Protein AF-A0A960VBE2-F1 (afdb_monomer_lite)

Sequence (118 aa):
MFYSIGLGIVPDEAYYWEWSRNLDLSYYDQGPGTGYFIRLFTLFLGDTLFALKFGANLSSLLTAFLIYLTGRRIGLDGYQLFWLILLINIAPGLMGGSFLIMHDSPLVLCWSAGIYVS

Foldseek 3Di:
DPCLLVVDDDPQLVVLLVCLVVPDQDDDPDGRVSSVLLVVQCVVPNSDPCSQLVSLQVLLVLLLVLVLLLCVVVPHDPVRSVVSSVVQCVPVVSVVSNSHRHPVSVVSSVVSVVSSVD

Structure (mmCIF, N/CA/C/O backbone):
data_AF-A0A960VBE2-F1
#
_entry.id   AF-A0A960VBE2-F1
#
loop_
_atom_site.group_PDB
_atom_site.id
_atom_site.type_symbol
_atom_site.label_atom_id
_atom_site.label_alt_id
_atom_site.label_comp_id
_atom_site.label_asym_id
_atom_site.label_entity_id
_atom_site.label_seq_id
_atom_site.pdbx_PDB_ins_code
_atom_site.Cartn_x
_atom_site.Cartn_y
_atom_site.Cartn_z
_atom_site.occupancy
_atom_site.B_iso_or_equiv
_atom_site.auth_seq_id
_atom_site.auth_comp_id
_atom_site.auth_asym_id
_atom_site.auth_atom_id
_atom_site.pdbx_PDB_model_num
ATOM 1 N N . MET A 1 1 ? 5.936 10.783 -0.782 1.00 54.12 1 MET A N 1
ATOM 2 C CA . MET A 1 1 ? 5.169 10.204 -1.905 1.00 54.12 1 MET A CA 1
ATOM 3 C C . MET A 1 1 ? 5.849 10.382 -3.272 1.00 54.12 1 MET A C 1
ATOM 5 O O . MET A 1 1 ? 6.039 9.375 -3.928 1.00 54.12 1 MET A O 1
ATOM 9 N N . PHE A 1 2 ? 6.307 11.577 -3.695 1.00 55.19 2 PHE A N 1
ATOM 10 C CA . PHE A 1 2 ? 6.940 11.766 -5.030 1.00 55.19 2 PHE A CA 1
ATOM 11 C C . PHE A 1 2 ? 8.480 11.720 -5.081 1.00 55.19 2 PHE A C 1
ATOM 13 O O . PHE A 1 2 ? 9.058 11.583 -6.154 1.00 55.19 2 PHE A O 1
ATOM 20 N N . TYR A 1 3 ? 9.158 11.795 -3.933 1.00 59.84 3 TYR A N 1
ATOM 21 C CA . TYR A 1 3 ? 10.626 11.775 -3.865 1.00 59.84 3 TYR A CA 1
ATOM 22 C C . TYR A 1 3 ? 11.249 10.453 -4.358 1.00 59.84 3 TYR A C 1
ATOM 24 O O . TYR A 1 3 ? 12.359 10.455 -4.881 1.00 59.84 3 TYR A O 1
ATOM 32 N N . SER A 1 4 ? 10.526 9.328 -4.271 1.00 61.03 4 SER A N 1
ATOM 33 C CA . SER A 1 4 ? 11.033 8.012 -4.695 1.00 61.03 4 SER A CA 1
ATOM 34 C C . SER A 1 4 ? 11.278 7.880 -6.193 1.00 61.03 4 SER A C 1
ATOM 36 O O . SER A 1 4 ? 12.017 6.988 -6.594 1.00 61.03 4 SER A O 1
ATOM 38 N N . ILE A 1 5 ? 10.720 8.766 -7.021 1.00 63.75 5 ILE A N 1
ATOM 39 C CA . ILE A 1 5 ? 11.020 8.803 -8.459 1.00 63.75 5 ILE A CA 1
ATOM 40 C C . ILE A 1 5 ? 12.497 9.177 -8.685 1.00 63.75 5 ILE A C 1
ATOM 42 O O . ILE A 1 5 ? 13.127 8.659 -9.601 1.00 63.75 5 ILE A O 1
ATOM 46 N N . GLY A 1 6 ? 13.071 10.023 -7.820 1.00 62.75 6 GLY A N 1
ATOM 47 C CA . GLY A 1 6 ? 14.474 10.439 -7.896 1.00 62.75 6 GLY A CA 1
ATOM 48 C C . GLY A 1 6 ? 15.476 9.416 -7.349 1.00 62.75 6 GLY A C 1
ATOM 49 O O . GLY A 1 6 ? 16.666 9.554 -7.609 1.00 62.75 6 GLY A O 1
ATOM 50 N N . LEU A 1 7 ? 15.016 8.391 -6.620 1.00 66.50 7 LEU A N 1
ATOM 51 C CA . LEU A 1 7 ? 15.874 7.333 -6.064 1.00 66.50 7 LEU A CA 1
ATOM 52 C C . LEU A 1 7 ? 16.268 6.269 -7.103 1.00 66.50 7 LEU A C 1
ATOM 54 O O . LEU A 1 7 ? 17.119 5.429 -6.823 1.00 66.50 7 LEU A O 1
ATOM 58 N N . GLY A 1 8 ? 15.675 6.310 -8.299 1.00 72.31 8 GLY A N 1
ATOM 59 C CA . GLY A 1 8 ? 15.874 5.290 -9.321 1.00 72.31 8 GLY A CA 1
ATOM 60 C C . GLY A 1 8 ? 15.179 3.972 -8.973 1.00 72.31 8 GLY A C 1
ATOM 61 O O . GLY A 1 8 ? 14.240 3.929 -8.175 1.00 72.31 8 GLY A O 1
ATOM 62 N N . ILE A 1 9 ? 15.626 2.900 -9.624 1.00 77.50 9 ILE A N 1
ATOM 63 C CA . ILE A 1 9 ? 15.099 1.546 -9.446 1.00 77.50 9 ILE A CA 1
ATOM 64 C C . ILE A 1 9 ? 16.081 0.707 -8.645 1.00 77.50 9 ILE A C 1
ATOM 66 O O . ILE A 1 9 ? 17.274 0.664 -8.943 1.00 77.50 9 ILE A O 1
ATOM 70 N N . VAL A 1 10 ? 15.544 0.019 -7.645 1.00 83.44 10 VAL A N 1
ATOM 71 C CA . VAL A 1 10 ? 16.264 -0.983 -6.854 1.00 83.44 10 VAL A CA 1
ATOM 72 C C . VAL A 1 10 ? 16.202 -2.332 -7.595 1.00 83.44 10 VAL A C 1
ATOM 74 O O . VAL A 1 10 ? 15.207 -2.578 -8.279 1.00 83.44 10 VAL A O 1
ATOM 77 N N . PRO A 1 11 ? 17.209 -3.225 -7.492 1.00 82.62 11 PRO A N 1
ATOM 78 C CA . PRO A 1 11 ? 17.214 -4.505 -8.213 1.00 82.62 11 PRO A CA 1
ATOM 79 C C . PRO A 1 11 ? 15.925 -5.329 -8.072 1.00 82.62 11 PRO A C 1
ATOM 81 O O . PRO A 1 11 ? 15.421 -5.841 -9.069 1.00 82.62 11 PRO A O 1
ATOM 84 N N . ASP A 1 12 ? 15.342 -5.377 -6.872 1.00 82.12 12 ASP A N 1
ATOM 85 C CA . ASP A 1 12 ? 14.084 -6.095 -6.630 1.00 82.12 12 ASP A CA 1
ATOM 86 C C . ASP A 1 12 ? 12.908 -5.483 -7.407 1.00 82.12 12 ASP A C 1
ATOM 88 O O . ASP A 1 12 ? 12.103 -6.197 -8.000 1.00 82.12 12 ASP A O 1
ATOM 92 N N . GLU A 1 13 ? 12.824 -4.151 -7.476 1.00 84.75 13 GLU A N 1
ATOM 93 C CA . GLU A 1 13 ? 11.801 -3.468 -8.274 1.00 84.75 13 GLU A CA 1
ATOM 94 C C . GLU A 1 13 ? 11.991 -3.720 -9.768 1.00 84.75 13 GLU A C 1
ATOM 96 O O . GLU A 1 13 ? 11.005 -3.904 -10.477 1.00 84.75 13 GLU A O 1
ATOM 101 N N . ALA A 1 14 ? 13.240 -3.756 -10.246 1.00 86.38 14 ALA A N 1
ATOM 102 C CA . ALA A 1 14 ? 13.540 -4.075 -11.640 1.00 86.38 14 ALA A CA 1
ATOM 103 C C . ALA A 1 14 ? 13.035 -5.475 -12.002 1.00 86.38 14 ALA A C 1
ATOM 105 O O . ALA A 1 14 ? 12.433 -5.661 -13.058 1.00 86.38 14 ALA A O 1
ATOM 106 N N . TYR A 1 15 ? 13.247 -6.437 -11.102 1.00 87.94 15 TYR A N 1
ATOM 107 C CA . TYR A 1 15 ? 12.803 -7.812 -11.273 1.00 87.94 15 TYR A CA 1
ATOM 108 C C . TYR A 1 15 ? 11.275 -7.916 -11.371 1.00 87.94 15 TYR A C 1
ATOM 110 O O . TYR A 1 15 ? 10.755 -8.479 -12.337 1.00 87.94 15 TYR A O 1
ATOM 118 N N . TYR A 1 16 ? 10.534 -7.319 -10.430 1.00 87.25 16 TYR A N 1
ATOM 119 C CA . TYR A 1 16 ? 9.067 -7.353 -10.483 1.00 87.25 16 TYR A CA 1
ATOM 120 C C . TYR A 1 16 ? 8.494 -6.529 -11.637 1.00 87.25 16 TYR A C 1
ATOM 122 O O . TYR A 1 16 ? 7.445 -6.872 -12.187 1.00 87.25 16 TYR A O 1
ATOM 130 N N . TRP A 1 17 ? 9.174 -5.449 -12.023 1.00 89.38 17 TRP A N 1
ATOM 131 C CA . TRP A 1 17 ? 8.773 -4.655 -13.172 1.00 89.38 17 TRP A CA 1
ATOM 132 C C . TRP A 1 17 ? 8.936 -5.451 -14.469 1.00 89.38 17 TRP A C 1
ATOM 134 O O . TRP A 1 17 ? 7.994 -5.504 -15.259 1.00 89.38 17 TRP A O 1
ATOM 144 N N . GLU A 1 18 ? 10.054 -6.158 -14.649 1.00 89.56 18 GLU A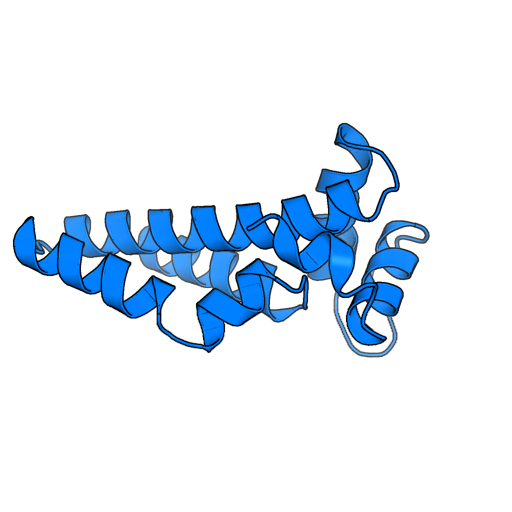 N 1
ATOM 145 C CA . GLU A 1 18 ? 10.263 -7.050 -15.793 1.00 89.56 18 GLU A CA 1
ATOM 146 C C . GLU A 1 18 ? 9.225 -8.173 -15.845 1.00 89.56 18 GLU A C 1
ATOM 148 O O . GLU A 1 18 ? 8.630 -8.426 -16.894 1.00 89.56 18 GLU A O 1
ATOM 153 N N . TRP A 1 19 ? 8.925 -8.788 -14.702 1.00 88.69 19 TRP A N 1
ATOM 154 C CA . TRP A 1 19 ? 7.870 -9.794 -14.616 1.00 88.69 19 TRP A CA 1
ATOM 155 C C . TRP A 1 19 ? 6.498 -9.225 -15.003 1.00 88.69 19 TRP A C 1
ATOM 157 O O . TRP A 1 19 ? 5.730 -9.870 -15.710 1.00 88.69 19 TRP A O 1
ATOM 167 N N . SER A 1 20 ? 6.188 -7.977 -14.645 1.00 88.38 20 SER A N 1
ATOM 168 C CA . SER A 1 20 ? 4.937 -7.350 -15.095 1.00 88.38 20 SER A CA 1
ATOM 169 C C . SER A 1 20 ? 4.846 -7.201 -16.623 1.00 88.38 20 SER A C 1
ATOM 171 O O . SER A 1 20 ? 3.741 -7.145 -17.168 1.00 88.38 20 SER A O 1
ATOM 173 N N . ARG A 1 21 ? 5.985 -7.151 -17.330 1.00 88.19 21 ARG A N 1
ATOM 174 C CA . ARG A 1 21 ? 6.045 -7.088 -18.801 1.00 88.19 21 ARG A CA 1
ATOM 175 C C . ARG A 1 21 ? 5.911 -8.463 -19.436 1.00 88.19 21 ARG A C 1
ATOM 177 O O . ARG A 1 21 ? 5.216 -8.594 -20.441 1.00 88.19 21 ARG A O 1
ATOM 184 N N . ASN A 1 22 ? 6.524 -9.465 -18.818 1.00 89.75 22 ASN A N 1
ATOM 185 C CA . ASN A 1 22 ? 6.497 -10.858 -19.239 1.00 89.75 22 ASN A CA 1
ATOM 186 C C . ASN A 1 22 ? 5.731 -11.690 -18.205 1.00 89.75 22 ASN A C 1
ATOM 188 O O . ASN A 1 22 ? 6.311 -12.418 -17.411 1.00 89.75 22 ASN A O 1
ATOM 192 N N . LEU A 1 23 ? 4.405 -11.540 -18.169 1.00 86.75 23 L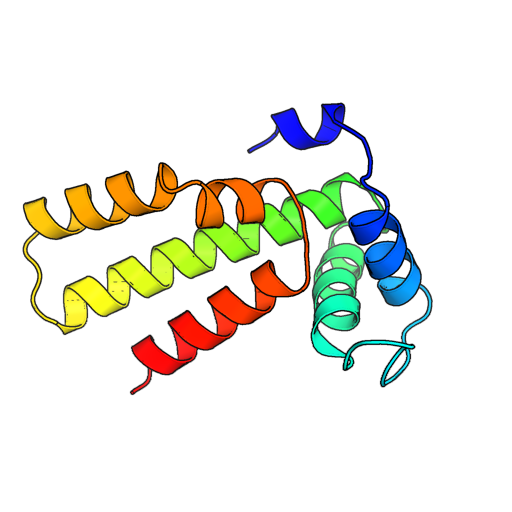EU A N 1
ATOM 193 C CA . LEU A 1 23 ? 3.601 -12.234 -17.166 1.00 86.75 23 LEU A CA 1
ATOM 194 C C . LEU A 1 23 ? 3.660 -13.753 -17.354 1.00 86.75 23 LEU A C 1
ATOM 196 O O . LEU A 1 23 ? 3.231 -14.277 -18.378 1.00 86.75 23 LEU A O 1
ATOM 200 N N . ASP A 1 24 ? 4.091 -14.438 -16.301 1.00 85.75 24 ASP A N 1
ATOM 201 C CA . ASP A 1 24 ? 3.952 -15.881 -16.123 1.00 85.75 24 ASP A CA 1
ATOM 202 C C . ASP A 1 24 ? 3.297 -16.176 -14.763 1.00 85.75 24 ASP A C 1
ATOM 204 O O . ASP A 1 24 ? 3.287 -15.322 -13.865 1.00 85.75 24 ASP A O 1
ATOM 208 N N . LEU A 1 25 ? 2.721 -17.369 -14.615 1.00 81.12 25 LEU A N 1
ATOM 209 C CA . LEU A 1 25 ? 2.023 -17.822 -13.408 1.00 81.12 25 LEU A CA 1
ATOM 210 C C . LEU A 1 25 ? 2.929 -17.852 -12.177 1.00 81.12 25 LEU A C 1
ATOM 212 O O . LEU A 1 25 ? 2.456 -17.657 -11.065 1.00 81.12 25 LEU A O 1
ATOM 216 N N . SER A 1 26 ? 4.218 -18.090 -12.350 1.00 83.44 26 SER A N 1
ATOM 217 C CA . SER A 1 26 ? 5.200 -18.058 -11.272 1.00 83.44 26 SER A CA 1
ATOM 218 C C . SER A 1 26 ? 6.572 -17.827 -11.866 1.00 83.44 26 SER A C 1
ATOM 220 O O . SER A 1 26 ? 6.855 -18.307 -12.961 1.00 83.44 26 SER A O 1
ATOM 222 N N . TYR A 1 27 ? 7.425 -17.140 -11.124 1.00 82.31 27 TYR A N 1
ATOM 223 C CA . TYR A 1 27 ? 8.845 -17.054 -11.435 1.00 82.31 27 TYR A CA 1
ATOM 224 C C . TYR A 1 27 ? 9.646 -17.857 -10.398 1.00 82.31 27 TYR A C 1
ATOM 226 O O . TYR A 1 27 ? 9.076 -18.635 -9.637 1.00 82.31 27 TYR A O 1
ATOM 234 N N . TYR A 1 28 ? 10.969 -17.678 -10.386 1.00 75.06 28 TYR A N 1
ATOM 235 C CA . TYR A 1 28 ? 11.929 -18.462 -9.609 1.00 75.06 28 TYR A CA 1
ATOM 236 C C . TYR A 1 28 ? 11.572 -18.596 -8.114 1.00 75.06 28 TYR A C 1
ATOM 238 O O . TYR A 1 28 ? 11.619 -19.700 -7.582 1.00 75.06 28 TYR A O 1
ATOM 246 N N . ASP A 1 29 ? 11.127 -17.510 -7.469 1.00 72.62 29 ASP A N 1
ATOM 247 C CA . ASP A 1 29 ? 10.973 -17.468 -6.004 1.00 72.62 29 ASP A CA 1
ATOM 248 C C . ASP A 1 29 ? 9.541 -17.223 -5.509 1.00 72.62 29 ASP A C 1
ATOM 250 O O . ASP A 1 29 ? 9.282 -17.283 -4.306 1.00 72.62 29 ASP A O 1
ATOM 254 N N . GLN A 1 30 ? 8.609 -16.855 -6.396 1.00 80.50 30 GLN A N 1
ATOM 255 C CA . GLN A 1 30 ? 7.313 -16.295 -5.993 1.00 80.50 30 GLN A CA 1
ATOM 256 C C . GLN A 1 30 ? 6.170 -16.668 -6.945 1.00 80.50 30 GLN A C 1
ATOM 258 O O . GLN A 1 30 ? 6.369 -16.923 -8.134 1.00 80.50 30 GLN A O 1
ATOM 263 N N . GLY A 1 31 ? 4.945 -16.662 -6.407 1.00 79.25 31 GLY A N 1
ATOM 264 C CA . GLY A 1 31 ? 3.706 -16.792 -7.180 1.00 79.25 31 GLY A CA 1
ATOM 265 C C . GLY A 1 31 ? 3.316 -15.499 -7.916 1.00 79.25 31 GLY A C 1
ATOM 266 O O . GLY A 1 31 ? 3.936 -14.458 -7.712 1.00 79.25 31 GLY A O 1
ATOM 267 N N . PRO A 1 32 ? 2.235 -15.509 -8.714 1.00 78.94 32 PRO A N 1
ATOM 268 C CA . PRO A 1 32 ? 1.957 -14.468 -9.711 1.00 78.94 32 PRO A CA 1
ATOM 269 C C . PRO A 1 32 ? 1.610 -13.094 -9.113 1.00 78.94 32 PRO A C 1
ATOM 271 O O . PRO A 1 32 ? 1.611 -12.087 -9.817 1.00 78.94 32 PRO A O 1
ATOM 274 N N . GLY A 1 33 ? 1.290 -13.028 -7.818 1.00 82.88 33 GLY A N 1
ATOM 275 C CA . GLY A 1 33 ? 0.641 -11.874 -7.191 1.00 82.88 33 GLY A CA 1
ATOM 276 C C . GLY A 1 33 ? 1.295 -10.526 -7.506 1.00 82.88 33 GLY A C 1
ATOM 277 O O . GLY A 1 33 ? 0.620 -9.620 -7.992 1.00 82.88 33 GLY A O 1
ATOM 278 N N . THR A 1 34 ? 2.604 -10.395 -7.283 1.00 85.06 34 THR A N 1
ATOM 279 C CA . THR A 1 34 ? 3.314 -9.112 -7.423 1.00 85.06 34 THR A CA 1
ATOM 280 C C . THR A 1 34 ? 3.385 -8.639 -8.878 1.00 85.06 34 THR A C 1
ATOM 282 O O . THR A 1 34 ? 3.102 -7.473 -9.158 1.00 85.06 34 THR A O 1
ATOM 285 N N . GLY A 1 35 ? 3.701 -9.537 -9.820 1.00 86.94 35 GLY A N 1
ATOM 286 C CA . GLY A 1 35 ? 3.814 -9.202 -11.245 1.00 86.94 35 GLY A CA 1
ATOM 287 C C . GLY A 1 35 ? 2.483 -8.745 -11.846 1.00 86.94 35 GLY A C 1
ATOM 288 O O . GLY A 1 35 ? 2.421 -7.716 -12.524 1.00 86.94 35 GLY A O 1
ATOM 289 N N . TYR A 1 36 ? 1.391 -9.447 -11.529 1.00 88.38 36 TYR A N 1
ATOM 290 C CA . TYR A 1 36 ? 0.046 -9.079 -11.986 1.00 88.38 36 TYR A CA 1
ATOM 291 C C . TYR A 1 36 ? -0.455 -7.788 -11.330 1.00 88.38 36 TYR A C 1
ATOM 293 O O . TYR A 1 36 ? -1.092 -6.970 -11.995 1.00 88.38 36 TYR A O 1
ATOM 301 N N . PHE A 1 37 ? -0.137 -7.571 -10.050 1.00 89.06 37 PHE A N 1
ATOM 302 C CA . PHE A 1 37 ? -0.474 -6.332 -9.352 1.00 89.06 37 PHE A CA 1
ATOM 303 C C . PHE A 1 37 ? 0.195 -5.121 -10.009 1.00 89.06 37 PHE A C 1
ATOM 305 O O . PHE A 1 37 ? -0.477 -4.135 -10.300 1.00 89.06 37 PHE A O 1
ATOM 312 N N . ILE A 1 38 ? 1.490 -5.211 -10.332 1.00 89.00 38 ILE A N 1
ATOM 313 C CA . ILE A 1 38 ? 2.194 -4.149 -11.067 1.00 89.00 38 ILE A CA 1
ATOM 314 C C . ILE A 1 38 ? 1.603 -3.976 -12.466 1.00 89.00 38 ILE A C 1
ATOM 316 O O . ILE A 1 38 ? 1.376 -2.841 -12.893 1.00 89.00 38 ILE A O 1
ATOM 320 N N . ARG A 1 39 ? 1.299 -5.081 -13.163 1.00 89.06 39 ARG A N 1
ATOM 321 C CA . ARG A 1 39 ? 0.691 -5.026 -14.497 1.00 89.06 39 ARG A CA 1
ATOM 322 C C . ARG A 1 39 ? -0.633 -4.270 -14.490 1.00 89.06 39 ARG A C 1
ATOM 324 O O . ARG A 1 39 ? -0.891 -3.515 -15.421 1.00 89.06 39 ARG A O 1
ATOM 331 N N . LEU A 1 40 ? -1.447 -4.416 -13.444 1.00 91.19 40 LEU A N 1
ATOM 332 C CA . LEU A 1 40 ? -2.691 -3.660 -13.306 1.00 91.19 40 LEU A CA 1
ATOM 333 C C . LEU A 1 40 ? -2.435 -2.150 -13.399 1.00 91.19 40 LEU A C 1
ATOM 335 O O . LEU A 1 40 ? -3.135 -1.463 -14.135 1.00 91.19 40 LEU A O 1
ATOM 339 N N . PHE A 1 41 ? -1.407 -1.632 -12.725 1.00 90.00 41 PHE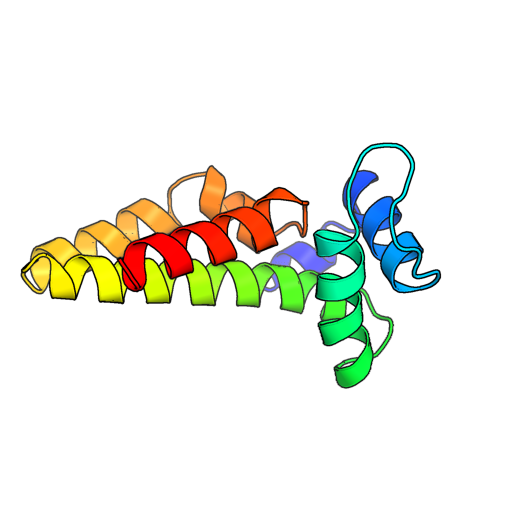 A N 1
ATOM 340 C CA . PHE A 1 41 ? -1.073 -0.205 -12.780 1.00 90.00 41 PHE A CA 1
ATOM 341 C C . PHE A 1 41 ? -0.448 0.210 -14.109 1.00 90.00 41 PHE A C 1
ATOM 343 O O . PHE A 1 41 ? -0.825 1.248 -14.658 1.00 90.00 41 PHE A O 1
ATOM 350 N N . THR A 1 42 ? 0.472 -0.592 -14.652 1.00 90.31 42 THR A N 1
ATOM 351 C CA . THR A 1 42 ? 1.143 -0.264 -15.921 1.00 90.31 42 THR A CA 1
ATOM 352 C C . THR A 1 42 ? 0.208 -0.358 -17.128 1.00 90.31 42 THR A C 1
ATOM 354 O O . THR A 1 42 ? 0.438 0.326 -18.123 1.00 90.31 42 THR A O 1
ATOM 357 N N . LEU A 1 43 ? -0.896 -1.112 -17.041 1.00 91.12 43 LEU A N 1
ATOM 358 C CA . LEU A 1 43 ? -1.954 -1.112 -18.058 1.00 91.12 43 LEU A CA 1
ATOM 359 C C . LEU A 1 43 ? -2.687 0.236 -18.156 1.00 91.12 43 LEU A C 1
ATOM 361 O O . LEU A 1 43 ? -3.016 0.658 -19.262 1.00 91.12 43 LEU A O 1
ATOM 365 N N . PHE A 1 44 ? -2.933 0.920 -17.031 1.00 89.56 44 PHE A N 1
ATOM 366 C CA . PHE A 1 44 ? -3.664 2.199 -17.016 1.00 89.56 44 PHE A CA 1
ATOM 367 C C . PHE A 1 44 ? -2.755 3.427 -17.143 1.00 89.56 44 PHE A C 1
ATOM 369 O O . PHE A 1 44 ? -3.150 4.423 -17.743 1.00 89.56 44 PHE A O 1
ATOM 376 N N . LEU A 1 45 ? -1.556 3.374 -16.560 1.00 89.38 45 LEU A N 1
ATOM 377 C CA . LEU A 1 45 ? -0.629 4.511 -16.458 1.00 89.38 45 LEU A CA 1
ATOM 378 C C . LEU A 1 45 ? 0.576 4.393 -17.410 1.00 89.38 45 LEU A C 1
ATOM 380 O O . LEU A 1 45 ? 1.433 5.278 -17.435 1.00 89.38 45 LEU A O 1
ATOM 384 N N . GLY A 1 46 ? 0.643 3.312 -18.190 1.00 90.44 46 GLY A N 1
ATOM 385 C CA . GLY A 1 46 ? 1.752 2.990 -19.084 1.00 90.44 46 GLY A CA 1
ATOM 386 C C . GLY A 1 46 ? 2.923 2.294 -18.383 1.00 90.44 46 GLY A C 1
ATOM 387 O O . GLY A 1 46 ? 3.021 2.259 -17.156 1.00 90.44 46 GLY A O 1
ATOM 388 N N . ASP A 1 47 ? 3.844 1.752 -19.182 1.00 89.19 47 ASP A N 1
ATOM 389 C CA . ASP A 1 47 ? 5.062 1.089 -18.703 1.00 89.19 47 ASP A CA 1
ATOM 390 C C . ASP A 1 47 ? 6.115 2.118 -18.264 1.00 89.19 47 ASP A C 1
ATOM 392 O O . ASP A 1 47 ? 7.082 2.407 -18.967 1.00 89.19 47 ASP A O 1
ATOM 396 N N . THR A 1 48 ? 5.878 2.759 -17.119 1.00 88.81 48 THR A N 1
ATOM 397 C CA . THR A 1 48 ? 6.722 3.843 -16.607 1.00 88.81 48 THR A CA 1
ATOM 398 C C . THR A 1 48 ? 7.088 3.634 -15.143 1.00 88.81 48 THR A C 1
ATOM 400 O O . THR A 1 48 ? 6.332 3.056 -14.361 1.00 88.81 48 THR A O 1
ATOM 403 N N . LEU A 1 49 ? 8.226 4.201 -14.734 1.00 86.12 49 LEU A N 1
ATOM 404 C CA . LEU A 1 49 ? 8.646 4.234 -13.327 1.00 86.12 49 LEU A CA 1
ATOM 405 C C . LEU A 1 49 ? 7.602 4.952 -12.454 1.00 86.12 49 LEU A C 1
ATOM 407 O O . LEU A 1 49 ? 7.385 4.585 -11.301 1.00 86.12 49 LEU A O 1
ATOM 411 N N . PHE A 1 50 ? 6.893 5.932 -13.026 1.00 85.94 50 PHE A N 1
ATOM 412 C CA . PHE A 1 50 ? 5.769 6.586 -12.366 1.00 85.94 50 PHE A CA 1
ATOM 413 C C . PHE A 1 50 ? 4.648 5.598 -12.030 1.00 85.94 50 PHE A C 1
ATOM 415 O O . PHE A 1 50 ? 4.217 5.567 -10.881 1.00 85.94 50 PHE A O 1
ATOM 422 N N . ALA A 1 51 ? 4.215 4.765 -12.982 1.00 88.00 51 ALA A N 1
ATOM 423 C CA . ALA A 1 51 ? 3.177 3.758 -12.750 1.00 88.00 51 ALA A CA 1
ATOM 424 C C . ALA A 1 51 ? 3.576 2.762 -11.648 1.00 88.00 51 ALA A C 1
ATOM 426 O O . ALA A 1 51 ? 2.769 2.446 -10.772 1.00 88.00 51 ALA A O 1
ATOM 427 N N . LEU A 1 52 ? 4.844 2.340 -11.643 1.00 87.19 52 LEU A N 1
ATOM 428 C CA . LEU A 1 52 ? 5.408 1.439 -10.638 1.00 87.19 52 LEU A CA 1
ATOM 429 C C . LEU A 1 52 ? 5.345 2.046 -9.225 1.00 87.19 52 LEU A C 1
ATOM 431 O O . LEU A 1 52 ? 4.776 1.459 -8.301 1.00 87.19 52 LEU A O 1
ATOM 435 N N . LYS A 1 53 ? 5.877 3.265 -9.060 1.00 86.81 53 LYS A N 1
ATOM 436 C CA . LYS A 1 53 ? 5.867 3.980 -7.773 1.00 86.81 53 LYS A CA 1
ATOM 437 C C . LYS A 1 53 ? 4.458 4.380 -7.350 1.00 86.81 53 LYS A C 1
ATOM 439 O O . LYS A 1 53 ? 4.163 4.421 -6.157 1.00 86.81 53 LYS A O 1
ATOM 444 N N . PHE A 1 54 ? 3.582 4.684 -8.303 1.00 87.19 54 PHE A N 1
ATOM 445 C CA . PHE A 1 54 ? 2.181 4.971 -8.028 1.00 87.19 54 PHE A CA 1
ATOM 446 C C . PHE A 1 54 ? 1.473 3.744 -7.445 1.00 87.19 54 PHE A C 1
ATOM 448 O O . PHE A 1 54 ? 0.778 3.881 -6.441 1.00 87.19 54 PHE A O 1
ATOM 455 N N . GLY A 1 55 ? 1.721 2.549 -7.993 1.00 87.75 55 GLY A N 1
ATOM 456 C CA . GLY A 1 55 ? 1.210 1.293 -7.440 1.00 87.75 55 GLY A CA 1
ATOM 457 C C . GLY A 1 55 ? 1.644 1.057 -5.988 1.00 87.75 55 GLY A C 1
ATOM 458 O O . GLY A 1 55 ? 0.805 0.736 -5.147 1.00 87.75 55 GLY A O 1
ATOM 459 N N . ALA A 1 56 ? 2.922 1.298 -5.662 1.00 87.69 56 ALA A N 1
ATOM 460 C CA . ALA A 1 56 ? 3.438 1.175 -4.289 1.00 87.69 56 ALA A CA 1
ATOM 461 C C . ALA A 1 56 ? 2.704 2.115 -3.320 1.00 87.69 56 ALA A C 1
ATOM 463 O O . ALA A 1 56 ? 2.146 1.704 -2.299 1.00 87.69 56 ALA A O 1
ATOM 464 N N . ASN A 1 57 ? 2.653 3.393 -3.696 1.00 88.12 57 ASN A N 1
ATOM 465 C CA . ASN A 1 57 ? 2.017 4.448 -2.921 1.00 88.12 57 ASN A CA 1
ATOM 466 C C . ASN A 1 57 ? 0.519 4.185 -2.716 1.00 88.12 57 ASN A C 1
ATOM 468 O O . ASN A 1 57 ? 0.011 4.374 -1.610 1.00 88.12 57 ASN A O 1
ATOM 472 N N . LEU A 1 58 ? -0.185 3.734 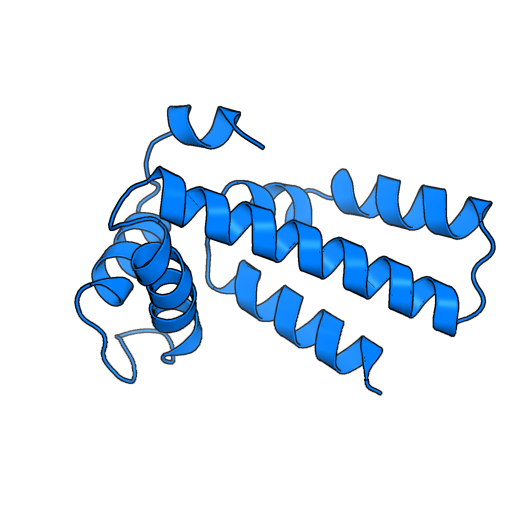-3.759 1.00 89.50 58 LEU A N 1
ATOM 473 C CA . LEU A 1 58 ? -1.607 3.418 -3.664 1.00 89.50 58 LEU A CA 1
ATOM 474 C C . LEU A 1 58 ? -1.849 2.199 -2.769 1.00 89.50 58 LEU A C 1
ATOM 476 O O . LEU A 1 58 ? -2.770 2.228 -1.956 1.00 89.50 58 LEU A O 1
ATOM 480 N N . SER A 1 59 ? -1.007 1.166 -2.865 1.00 89.19 59 SER A N 1
ATOM 481 C CA . SER A 1 59 ? -1.090 -0.009 -1.989 1.00 89.19 59 SER A CA 1
ATOM 482 C C . SER A 1 59 ? -0.960 0.380 -0.515 1.00 89.19 59 SER A C 1
ATOM 484 O O . SER A 1 59 ? -1.771 -0.022 0.322 1.00 89.19 59 SER A O 1
ATOM 486 N N . SER A 1 60 ? 0.021 1.226 -0.196 1.00 89.12 60 SER A N 1
ATOM 487 C CA . SER A 1 60 ? 0.222 1.733 1.164 1.00 89.12 60 SER A CA 1
ATOM 488 C C . SER A 1 60 ? -0.957 2.587 1.646 1.00 89.12 60 SER A C 1
ATOM 490 O O . SER A 1 60 ? -1.458 2.394 2.756 1.00 89.12 60 SER A O 1
ATOM 492 N N . LEU A 1 61 ? -1.479 3.469 0.785 1.00 89.62 61 LEU A N 1
ATOM 493 C CA . LEU A 1 61 ? -2.640 4.301 1.107 1.00 89.62 61 LEU A CA 1
ATOM 494 C C . LEU A 1 61 ? -3.883 3.453 1.415 1.00 89.62 61 LEU A C 1
ATOM 496 O O . LEU A 1 61 ? -4.564 3.694 2.413 1.00 89.62 61 LEU A O 1
ATOM 500 N N . LEU A 1 62 ? -4.167 2.449 0.582 1.00 91.44 62 LEU A N 1
ATOM 501 C CA . LEU A 1 62 ? -5.287 1.528 0.787 1.00 91.44 62 LEU A CA 1
ATOM 502 C C . LEU A 1 62 ? -5.105 0.692 2.056 1.00 91.44 62 LEU A C 1
ATOM 504 O O . LEU A 1 62 ? -6.063 0.507 2.801 1.00 91.44 62 LEU A O 1
ATOM 508 N N . THR A 1 63 ? -3.881 0.251 2.343 1.00 91.38 63 THR A N 1
ATOM 509 C CA . THR A 1 63 ? -3.550 -0.459 3.586 1.00 91.38 63 THR A CA 1
ATOM 510 C C . THR A 1 63 ? -3.840 0.412 4.810 1.00 91.38 63 THR A C 1
ATOM 512 O O . THR A 1 63 ? -4.556 -0.011 5.718 1.00 91.38 63 THR A O 1
ATOM 515 N N . ALA A 1 64 ? -3.353 1.657 4.833 1.00 90.81 64 ALA A N 1
ATOM 516 C CA . ALA A 1 64 ? -3.619 2.588 5.930 1.00 90.81 64 ALA A CA 1
ATOM 517 C C . ALA A 1 64 ? -5.124 2.874 6.087 1.00 90.81 64 ALA A C 1
ATOM 519 O O . ALA A 1 64 ? -5.635 2.952 7.207 1.00 90.81 64 ALA A O 1
ATOM 520 N N . PHE A 1 65 ? -5.849 2.979 4.970 1.00 92.44 65 PHE A N 1
ATOM 521 C CA . PHE A 1 65 ? -7.296 3.169 4.971 1.00 92.44 65 PHE A CA 1
ATOM 522 C C . PHE A 1 65 ? -8.049 1.960 5.543 1.00 92.44 65 PHE A C 1
ATOM 524 O O . PHE A 1 65 ? -8.934 2.132 6.382 1.00 92.44 65 PHE A O 1
ATOM 531 N N . LEU A 1 66 ? -7.678 0.739 5.154 1.00 93.31 66 LEU A N 1
ATOM 532 C CA . LEU A 1 66 ? -8.264 -0.485 5.704 1.00 93.31 66 LEU A CA 1
ATOM 533 C C . LEU A 1 66 ? -8.011 -0.593 7.206 1.00 93.31 66 LEU A C 1
ATOM 535 O O . LEU A 1 66 ? -8.933 -0.884 7.959 1.00 93.31 66 LEU A O 1
ATOM 539 N N . ILE A 1 67 ? -6.806 -0.257 7.663 1.00 92.25 67 ILE A N 1
ATOM 540 C CA . ILE A 1 67 ? -6.466 -0.256 9.090 1.00 92.25 67 ILE A CA 1
ATOM 541 C C . ILE A 1 67 ? -7.293 0.773 9.864 1.00 92.25 67 ILE A C 1
ATOM 543 O O . ILE A 1 67 ? -7.781 0.469 10.953 1.00 92.25 67 ILE A O 1
ATOM 547 N N . TYR A 1 68 ? -7.523 1.960 9.297 1.00 93.50 68 TYR A N 1
ATOM 548 C CA . TYR A 1 68 ? -8.448 2.932 9.880 1.00 93.50 68 TYR A CA 1
ATOM 549 C C . TYR A 1 68 ? -9.867 2.363 10.011 1.00 93.50 68 TYR A C 1
ATOM 551 O O . TYR A 1 68 ? -10.488 2.487 11.069 1.00 93.50 68 TYR A O 1
ATOM 559 N N . LEU A 1 69 ? -10.381 1.712 8.963 1.00 93.88 69 LEU A N 1
ATOM 560 C CA . LEU A 1 69 ? -11.712 1.108 8.990 1.00 93.88 69 LEU A CA 1
ATOM 561 C C . LEU A 1 69 ? -11.812 -0.037 10.008 1.00 93.88 69 LEU A C 1
ATOM 563 O O . LEU A 1 69 ? -12.811 -0.119 10.724 1.00 93.88 69 LEU A O 1
ATOM 567 N N . THR A 1 70 ? -10.784 -0.878 10.110 1.00 93.19 70 THR A N 1
ATOM 568 C CA . THR A 1 70 ? -10.679 -1.931 11.128 1.00 93.19 70 THR A CA 1
ATOM 569 C C . THR A 1 70 ? -10.664 -1.329 12.531 1.00 93.19 70 THR A C 1
ATOM 571 O O . THR A 1 70 ? -11.438 -1.750 13.387 1.00 93.19 70 THR A O 1
ATOM 574 N N . GLY A 1 71 ? -9.877 -0.273 12.754 1.00 92.94 71 GLY A N 1
ATOM 575 C CA . GLY A 1 71 ? -9.860 0.459 14.020 1.00 92.94 71 GLY A CA 1
ATOM 576 C C . GLY A 1 71 ? -11.241 0.993 14.409 1.00 92.94 71 GLY A C 1
ATOM 577 O O . GLY A 1 71 ? -11.661 0.852 15.557 1.00 92.94 71 GLY A O 1
ATOM 578 N N . ARG A 1 72 ? -11.998 1.528 13.441 1.00 93.50 72 ARG A N 1
ATOM 579 C CA . ARG A 1 72 ? -13.382 1.970 13.679 1.00 93.50 72 ARG A CA 1
ATOM 580 C C . ARG A 1 72 ? -14.316 0.819 14.037 1.00 93.50 72 ARG A C 1
ATOM 582 O O . ARG A 1 72 ? -15.177 0.999 14.890 1.00 93.50 72 ARG A O 1
ATOM 589 N N . ARG A 1 73 ? -14.169 -0.346 13.396 1.00 93.12 73 ARG A N 1
ATOM 590 C CA . ARG A 1 73 ? -14.993 -1.533 13.693 1.00 93.12 73 ARG A CA 1
ATOM 591 C C . ARG A 1 73 ? -14.759 -2.069 15.102 1.00 93.12 73 ARG A C 1
ATOM 593 O O . ARG A 1 73 ? -15.706 -2.521 15.731 1.00 93.12 73 ARG A O 1
ATOM 600 N N . ILE A 1 74 ? -13.527 -1.978 15.598 1.00 93.69 74 ILE A N 1
ATOM 601 C CA . ILE A 1 74 ? -13.157 -2.418 16.953 1.00 93.69 74 ILE A CA 1
ATOM 602 C C . ILE A 1 74 ? -13.612 -1.400 18.023 1.00 93.69 74 ILE A C 1
ATOM 604 O O . ILE A 1 74 ? -13.560 -1.686 19.215 1.00 93.69 74 ILE A O 1
ATOM 608 N N . GLY A 1 75 ? -14.121 -0.232 17.613 1.00 92.69 75 GLY A N 1
ATOM 609 C CA . GLY A 1 75 ? -14.655 0.784 18.520 1.00 92.69 75 GLY A CA 1
ATOM 610 C C . GLY A 1 75 ? -13.612 1.783 19.017 1.00 92.69 75 GLY A C 1
ATOM 611 O O . GLY A 1 75 ? -13.789 2.344 20.093 1.00 92.69 75 GLY A O 1
ATOM 612 N N . LEU A 1 76 ? -12.527 2.008 18.263 1.00 93.88 76 LEU A N 1
ATOM 613 C CA . LEU A 1 76 ? -11.562 3.055 18.601 1.00 93.88 76 LEU A CA 1
ATOM 614 C C . LEU A 1 76 ? -12.171 4.454 18.434 1.00 93.88 76 LEU A C 1
ATOM 616 O O . LEU A 1 76 ? -12.804 4.760 17.419 1.00 93.88 76 LEU A O 1
ATOM 620 N N . ASP A 1 77 ? -11.890 5.327 19.399 1.00 93.06 77 ASP A N 1
ATOM 621 C CA . ASP A 1 77 ? -12.318 6.726 19.384 1.00 93.06 77 ASP A CA 1
ATOM 622 C C . ASP A 1 77 ? -11.506 7.572 18.389 1.00 93.06 77 ASP A C 1
ATOM 624 O O . ASP A 1 77 ? -10.390 7.225 17.995 1.00 93.06 77 ASP A O 1
ATOM 628 N N . GLY A 1 78 ? -12.019 8.754 18.023 1.00 91.06 78 GLY A N 1
ATOM 629 C CA . GLY A 1 78 ? -11.373 9.653 17.053 1.00 91.06 78 GLY A CA 1
ATOM 630 C C . GLY A 1 78 ? -9.912 9.997 17.380 1.00 91.06 78 GLY A C 1
ATOM 631 O O . GLY A 1 78 ? -9.069 10.034 16.485 1.00 91.06 78 GLY A O 1
ATOM 632 N N . TYR A 1 79 ? -9.590 10.174 18.664 1.00 93.25 79 TYR A N 1
ATOM 633 C CA . TYR A 1 79 ? -8.220 10.411 19.129 1.00 93.25 79 TYR A CA 1
ATOM 634 C C . TYR A 1 79 ? -7.322 9.177 18.955 1.00 93.25 79 TYR A C 1
ATOM 636 O O . TYR A 1 79 ? -6.190 9.293 18.492 1.00 93.25 79 TYR A O 1
ATOM 644 N N . GLN A 1 80 ? -7.828 7.984 19.274 1.00 93.25 80 GLN A N 1
ATOM 645 C CA . GLN A 1 80 ? -7.085 6.731 19.116 1.00 93.25 80 GLN A CA 1
ATOM 646 C C . GLN A 1 80 ? -6.832 6.420 17.638 1.00 93.25 80 GLN A C 1
ATOM 648 O O . GLN A 1 80 ? -5.730 6.018 17.276 1.00 93.25 80 GLN A O 1
ATOM 653 N N . LEU A 1 81 ? -7.820 6.668 16.774 1.00 93.12 81 LEU A N 1
ATOM 654 C CA . LEU A 1 81 ? -7.691 6.506 15.324 1.00 93.12 81 LEU A CA 1
ATOM 655 C C . LEU A 1 81 ? -6.658 7.461 14.724 1.00 93.12 81 LEU A C 1
ATOM 657 O O . LEU A 1 81 ? -5.885 7.057 13.855 1.00 93.12 81 LEU A O 1
ATOM 661 N N . PHE A 1 82 ? -6.626 8.710 15.198 1.00 92.81 82 PHE A N 1
ATOM 662 C CA . PHE A 1 82 ? -5.612 9.676 14.789 1.00 92.81 82 PHE A CA 1
ATOM 663 C C . PHE A 1 82 ? -4.203 9.163 15.109 1.00 92.81 82 PHE A C 1
ATOM 665 O O . PHE A 1 82 ? -3.356 9.107 14.217 1.00 92.81 82 PHE A O 1
ATOM 672 N N . TRP A 1 83 ? -3.970 8.717 16.347 1.00 93.81 83 TRP A N 1
ATOM 673 C CA . TRP A 1 83 ? -2.673 8.162 16.738 1.00 93.81 83 TRP A CA 1
ATOM 674 C C . TRP A 1 83 ? -2.335 6.867 16.007 1.00 93.81 83 TRP A C 1
ATOM 676 O O . TRP A 1 83 ? -1.189 6.696 15.609 1.00 93.81 83 TRP A O 1
ATOM 686 N N . LEU A 1 84 ? -3.310 5.989 15.769 1.00 92.62 84 LEU A N 1
ATOM 687 C CA . LEU A 1 84 ? -3.108 4.755 15.011 1.00 92.62 84 LEU A CA 1
ATOM 688 C C . LEU A 1 84 ? -2.582 5.049 13.600 1.00 92.62 84 LEU A C 1
ATOM 690 O O . LEU A 1 84 ? -1.551 4.508 13.204 1.00 92.62 84 LEU A O 1
ATOM 694 N N . ILE A 1 85 ? -3.254 5.937 12.858 1.00 91.62 85 ILE A N 1
ATOM 695 C CA . ILE A 1 85 ? -2.828 6.313 11.502 1.00 91.62 85 ILE A CA 1
ATOM 696 C C . ILE A 1 85 ? -1.470 7.019 11.544 1.00 91.62 85 ILE A C 1
ATOM 698 O O . ILE A 1 85 ? -0.609 6.752 10.705 1.00 91.62 85 ILE A O 1
ATOM 702 N N . LEU A 1 86 ? -1.256 7.917 12.504 1.00 90.94 86 LEU A N 1
ATOM 703 C CA . LEU A 1 86 ? -0.004 8.662 12.600 1.00 90.94 86 LEU A CA 1
ATOM 704 C C . LEU A 1 86 ? 1.180 7.727 12.876 1.00 90.94 86 LEU A C 1
ATOM 706 O O . LEU A 1 86 ? 2.185 7.783 12.170 1.00 90.94 86 LEU A O 1
ATOM 710 N N . LEU A 1 87 ? 1.038 6.819 13.843 1.00 90.75 87 LEU A N 1
ATOM 711 C CA . LEU A 1 87 ? 2.072 5.843 14.184 1.00 90.75 87 LEU A CA 1
ATOM 712 C C . LEU A 1 87 ? 2.369 4.909 13.015 1.00 90.75 87 LEU A C 1
ATOM 714 O O . LEU A 1 87 ? 3.533 4.618 12.752 1.00 90.75 87 LEU A O 1
ATOM 718 N N . ILE A 1 88 ? 1.344 4.476 12.280 1.00 88.00 88 ILE A N 1
ATOM 719 C CA . ILE A 1 88 ? 1.550 3.532 11.187 1.00 88.00 88 ILE A CA 1
ATOM 720 C C . ILE A 1 88 ? 2.219 4.157 9.958 1.00 88.00 88 ILE A C 1
ATOM 722 O O . ILE A 1 88 ? 2.970 3.481 9.263 1.00 88.00 88 ILE A O 1
ATOM 726 N N . ASN A 1 89 ? 2.002 5.453 9.713 1.00 86.12 89 ASN A N 1
ATOM 727 C CA . ASN A 1 89 ? 2.685 6.180 8.640 1.00 86.12 89 ASN A CA 1
ATOM 728 C C . ASN A 1 89 ? 4.154 6.475 8.978 1.00 86.12 89 ASN A C 1
ATOM 730 O O . ASN A 1 89 ? 4.978 6.587 8.074 1.00 86.12 89 ASN A O 1
ATOM 734 N N . ILE A 1 90 ? 4.484 6.599 10.267 1.00 86.81 90 ILE A N 1
ATOM 735 C CA . ILE A 1 90 ? 5.864 6.787 10.739 1.00 86.81 90 ILE A CA 1
ATOM 736 C C . ILE A 1 90 ? 6.595 5.442 10.857 1.00 86.81 90 ILE A C 1
ATOM 738 O O . ILE A 1 90 ? 7.823 5.396 10.775 1.00 86.81 90 ILE A O 1
ATOM 742 N N . ALA A 1 91 ? 5.861 4.338 11.030 1.00 86.31 91 ALA A N 1
ATOM 743 C CA . ALA A 1 91 ? 6.438 3.007 11.116 1.00 86.31 91 ALA A CA 1
ATOM 744 C C . ALA A 1 91 ? 7.272 2.695 9.853 1.00 86.31 91 ALA A C 1
ATOM 746 O O . ALA A 1 91 ? 6.735 2.732 8.739 1.00 86.31 91 ALA A O 1
ATOM 747 N N . PRO A 1 92 ? 8.563 2.330 9.997 1.00 77.38 92 PRO A N 1
ATOM 748 C CA . PRO A 1 92 ? 9.461 2.138 8.858 1.00 77.38 92 PRO A CA 1
ATOM 749 C C . PRO A 1 92 ? 8.953 1.135 7.818 1.00 77.38 92 PRO A C 1
ATOM 751 O O . PRO A 1 92 ? 9.207 1.320 6.633 1.00 77.38 92 PRO A O 1
ATOM 754 N N . GLY A 1 93 ? 8.211 0.104 8.239 1.00 76.81 93 GLY A N 1
ATOM 755 C CA . GLY A 1 93 ? 7.677 -0.920 7.336 1.00 76.81 93 GLY A CA 1
ATOM 756 C C . GLY A 1 93 ? 6.682 -0.363 6.314 1.00 76.81 93 GLY A C 1
ATOM 757 O O . GLY A 1 93 ? 6.875 -0.515 5.110 1.00 76.81 93 GLY A O 1
ATOM 758 N N . LEU A 1 94 ? 5.648 0.347 6.775 1.00 76.88 94 LEU A N 1
ATOM 759 C CA . LEU A 1 94 ? 4.637 0.939 5.889 1.00 76.88 94 LEU A CA 1
ATOM 760 C C . LEU A 1 94 ? 5.191 2.138 5.113 1.00 76.88 94 LEU A C 1
ATOM 762 O O . LEU A 1 94 ? 4.876 2.330 3.934 1.00 76.88 94 LEU A O 1
ATOM 766 N N . MET A 1 95 ? 6.091 2.900 5.737 1.00 76.94 95 MET A N 1
ATOM 767 C CA . MET A 1 95 ? 6.802 3.975 5.055 1.00 76.94 95 MET A CA 1
ATOM 768 C C . MET A 1 95 ? 7.664 3.424 3.903 1.00 76.94 95 MET A C 1
ATOM 770 O O . MET A 1 95 ? 7.608 3.950 2.793 1.00 76.94 95 MET A O 1
ATOM 774 N N . GLY A 1 96 ? 8.382 2.317 4.121 1.00 74.00 96 GLY A N 1
ATOM 775 C CA . GLY A 1 96 ? 9.165 1.617 3.097 1.00 74.00 96 GLY A CA 1
ATOM 776 C C . GLY A 1 96 ? 8.308 1.092 1.943 1.00 74.00 96 GLY A C 1
ATOM 777 O O . GLY A 1 96 ? 8.606 1.384 0.783 1.00 74.00 96 GLY A O 1
ATOM 778 N N . GLY A 1 97 ? 7.189 0.428 2.253 1.00 74.25 97 GLY A N 1
ATOM 779 C CA . GLY A 1 97 ? 6.240 -0.083 1.251 1.00 74.25 97 GLY A CA 1
ATOM 780 C C . GLY A 1 97 ? 5.526 1.001 0.431 1.00 74.25 97 GLY A C 1
ATOM 781 O O . GLY A 1 97 ? 4.960 0.708 -0.620 1.00 74.25 97 GLY A O 1
ATOM 782 N N . SER A 1 98 ? 5.580 2.262 0.876 1.00 75.06 98 SER A N 1
ATOM 783 C CA . SER A 1 98 ? 5.099 3.418 0.105 1.00 75.06 98 SER A CA 1
ATOM 784 C C . SER A 1 98 ? 6.098 3.855 -0.973 1.00 75.06 98 SER A C 1
ATOM 786 O O . SER A 1 98 ? 5.707 4.384 -2.011 1.00 75.06 98 SE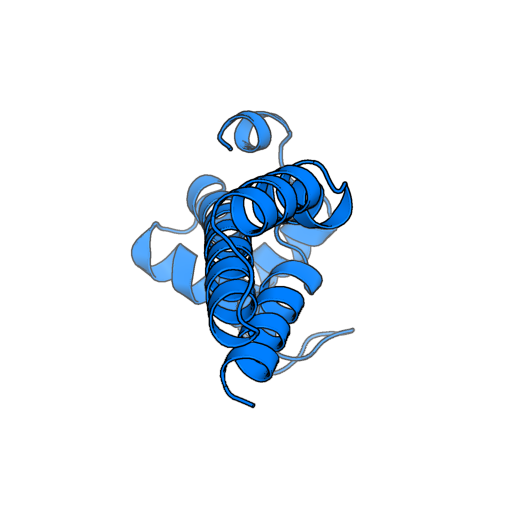R A O 1
ATOM 788 N N . PHE A 1 99 ? 7.399 3.665 -0.735 1.00 77.12 99 PHE A N 1
ATOM 789 C CA . PHE A 1 99 ? 8.462 4.120 -1.638 1.00 77.12 99 PHE A CA 1
ATOM 790 C C . PHE A 1 99 ? 8.921 3.057 -2.632 1.00 77.12 99 PHE A C 1
ATOM 792 O O . PHE A 1 99 ? 9.375 3.415 -3.726 1.00 77.12 99 PHE A O 1
ATOM 799 N N . LEU A 1 100 ? 8.831 1.788 -2.237 1.00 79.06 100 LEU A N 1
ATOM 800 C CA . LEU A 1 100 ? 9.278 0.643 -3.015 1.00 79.06 100 LEU A CA 1
ATOM 801 C C . LEU A 1 100 ? 8.114 -0.319 -3.229 1.00 79.06 100 LEU A C 1
ATOM 803 O O . LEU A 1 100 ? 7.402 -0.645 -2.278 1.00 79.06 100 LEU A O 1
ATOM 807 N N . ILE A 1 101 ? 7.926 -0.781 -4.467 1.00 79.75 101 ILE A N 1
ATOM 808 C CA . ILE A 1 101 ? 7.011 -1.896 -4.715 1.00 79.75 101 ILE A CA 1
ATOM 809 C C . ILE A 1 101 ? 7.777 -3.205 -4.559 1.00 79.75 101 ILE A C 1
ATOM 811 O O . ILE A 1 101 ? 8.618 -3.577 -5.372 1.00 79.75 101 ILE A O 1
ATOM 815 N N . MET A 1 102 ? 7.499 -3.890 -3.460 1.00 80.62 102 MET A N 1
ATOM 816 C CA . MET A 1 102 ? 8.017 -5.223 -3.175 1.00 80.62 102 MET A CA 1
ATOM 817 C C . MET A 1 102 ? 6.841 -6.172 -2.987 1.00 80.62 102 MET A C 1
ATOM 819 O O . MET A 1 102 ? 5.703 -5.730 -2.840 1.00 80.62 102 MET A O 1
ATOM 823 N N . HIS A 1 103 ? 7.118 -7.474 -2.971 1.00 78.75 103 HIS A N 1
ATOM 824 C CA . HIS A 1 103 ? 6.118 -8.510 -2.702 1.00 78.75 103 HIS A CA 1
ATOM 825 C C . HIS A 1 103 ? 5.322 -8.279 -1.402 1.00 78.75 103 HIS A C 1
ATOM 827 O O . HIS A 1 103 ? 4.144 -8.627 -1.333 1.00 78.75 103 HIS A O 1
ATOM 833 N N . ASP A 1 104 ? 5.922 -7.608 -0.414 1.00 79.31 104 ASP A N 1
ATOM 834 C CA . ASP A 1 104 ? 5.266 -7.226 0.837 1.00 79.31 104 ASP A CA 1
ATOM 835 C C . ASP A 1 104 ? 4.130 -6.209 0.639 1.00 79.31 104 ASP A C 1
ATOM 837 O O . ASP A 1 104 ? 3.115 -6.274 1.331 1.00 79.31 104 ASP A O 1
ATOM 841 N N . SER A 1 105 ? 4.247 -5.282 -0.318 1.00 84.06 105 SER A N 1
ATOM 842 C CA . SER A 1 105 ? 3.264 -4.208 -0.520 1.00 84.06 105 SER A CA 1
ATOM 843 C C . SER A 1 105 ? 1.850 -4.732 -0.838 1.00 84.06 105 SER A C 1
ATOM 845 O O . SER A 1 105 ? 0.911 -4.319 -0.147 1.00 84.06 105 SER A 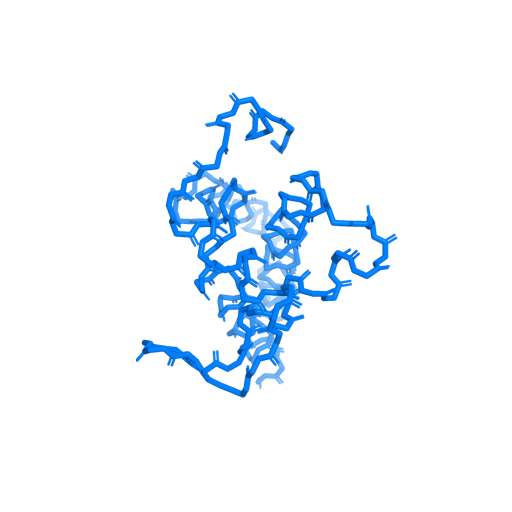O 1
ATOM 847 N N . PRO A 1 106 ? 1.643 -5.632 -1.826 1.00 84.94 106 PRO A N 1
ATOM 848 C CA . PRO A 1 106 ? 0.336 -6.239 -2.061 1.00 84.94 106 PRO A CA 1
ATOM 849 C C . PRO A 1 106 ? -0.044 -7.255 -0.974 1.00 84.94 106 PRO A C 1
ATOM 851 O O . PRO A 1 106 ? -1.228 -7.403 -0.675 1.00 84.94 106 PRO A O 1
ATOM 854 N N . LEU A 1 107 ? 0.925 -7.932 -0.346 1.00 87.69 107 LEU A N 1
ATOM 855 C CA . LEU A 1 107 ? 0.660 -8.900 0.722 1.00 87.69 107 LEU A CA 1
ATOM 856 C C . LEU A 1 107 ? 0.016 -8.229 1.944 1.00 87.69 107 LEU A C 1
ATOM 858 O O . LEU A 1 107 ? -1.031 -8.680 2.410 1.00 87.69 107 LEU A O 1
ATOM 862 N N . VAL A 1 108 ? 0.602 -7.135 2.435 1.00 88.50 108 VAL A N 1
ATOM 863 C CA . VAL A 1 108 ? 0.087 -6.388 3.593 1.00 88.50 108 VAL A CA 1
ATOM 864 C C . VAL A 1 108 ? -1.285 -5.782 3.281 1.00 88.50 108 VAL A C 1
ATOM 866 O O . VAL A 1 108 ? -2.179 -5.816 4.131 1.00 88.50 108 VAL A O 1
ATOM 869 N N . LEU A 1 109 ? -1.498 -5.311 2.047 1.00 89.00 109 LEU A N 1
ATOM 870 C CA . LEU A 1 109 ? -2.812 -4.859 1.588 1.00 89.00 109 LEU A CA 1
ATOM 871 C C . LEU A 1 109 ? -3.847 -5.987 1.678 1.00 89.00 109 LEU A C 1
ATOM 873 O O . LEU A 1 109 ? -4.885 -5.809 2.318 1.00 89.00 109 LEU A O 1
ATOM 877 N N . CYS A 1 110 ? -3.557 -7.161 1.113 1.00 90.75 110 CYS A N 1
ATOM 878 C CA . CYS A 1 110 ? -4.464 -8.310 1.149 1.00 90.75 110 CYS A CA 1
ATOM 879 C C . CYS A 1 110 ? -4.746 -8.788 2.580 1.00 90.75 110 CYS A C 1
ATOM 881 O O . CYS A 1 110 ? -5.891 -9.091 2.913 1.00 90.75 110 CYS A O 1
ATOM 883 N N . TRP A 1 111 ? -3.733 -8.809 3.446 1.00 91.00 111 TRP A N 1
ATOM 884 C CA . TRP A 1 111 ? -3.897 -9.162 4.857 1.00 91.00 111 TRP A CA 1
ATOM 885 C C . TRP A 1 111 ? -4.768 -8.158 5.611 1.00 91.00 111 TRP A C 1
ATOM 887 O O . TRP A 1 111 ? -5.685 -8.560 6.326 1.00 91.00 111 TRP A O 1
ATOM 897 N N . SER A 1 112 ? -4.533 -6.857 5.423 1.00 90.19 112 SER A N 1
ATOM 898 C CA . SER A 1 112 ? -5.361 -5.818 6.047 1.00 90.19 112 SER A CA 1
ATOM 899 C C . SER A 1 112 ? -6.819 -5.894 5.582 1.00 90.19 112 SER A C 1
ATOM 901 O O . SER A 1 112 ? -7.728 -5.726 6.394 1.00 90.19 112 SER A O 1
ATOM 903 N N . ALA A 1 113 ? -7.052 -6.238 4.310 1.00 91.81 113 ALA A N 1
ATOM 904 C CA . ALA A 1 113 ? -8.387 -6.486 3.780 1.00 91.81 113 ALA A CA 1
ATOM 905 C C . ALA A 1 113 ? -9.026 -7.737 4.403 1.00 91.81 113 ALA A C 1
ATOM 907 O O . ALA A 1 113 ? -10.196 -7.697 4.774 1.00 91.81 113 ALA A O 1
ATOM 908 N N . GLY A 1 114 ? -8.264 -8.821 4.571 1.00 92.69 114 GLY A N 1
ATOM 909 C CA . GLY A 1 114 ? -8.730 -10.043 5.231 1.00 92.69 114 GLY A CA 1
ATOM 910 C C . GLY A 1 114 ? -9.176 -9.797 6.674 1.00 92.69 114 GLY A C 1
ATOM 911 O O . GLY A 1 114 ? -10.281 -10.185 7.040 1.00 92.69 114 GLY A O 1
ATOM 912 N N . ILE A 1 115 ? -8.364 -9.075 7.455 1.00 92.31 115 ILE A N 1
ATOM 913 C CA . ILE A 1 115 ? -8.692 -8.681 8.839 1.00 92.31 115 ILE A CA 1
ATOM 914 C C . ILE A 1 115 ? -9.903 -7.746 8.877 1.00 92.31 115 ILE A C 1
ATOM 916 O O . ILE A 1 115 ? -10.706 -7.790 9.802 1.00 92.31 115 ILE A O 1
ATOM 920 N N . TYR A 1 116 ? -10.042 -6.867 7.887 1.00 90.94 116 TYR A N 1
ATOM 921 C CA . TYR A 1 116 ? -11.205 -5.995 7.816 1.00 90.94 116 TYR A CA 1
ATOM 922 C C . TYR A 1 116 ? -12.500 -6.776 7.549 1.00 90.94 116 TYR A C 1
ATOM 924 O O . TYR A 1 116 ? -13.557 -6.366 8.022 1.00 90.94 116 TYR A O 1
ATOM 932 N N . VAL A 1 117 ? -12.443 -7.859 6.770 1.00 91.69 117 VAL A N 1
ATOM 933 C CA . VAL A 1 117 ? -13.620 -8.663 6.404 1.00 91.69 117 VAL A CA 1
ATOM 934 C C . VAL A 1 117 ? -14.012 -9.669 7.492 1.00 91.69 117 VAL A C 1
ATOM 936 O O . VAL A 1 117 ? -15.207 -9.942 7.607 1.00 91.69 117 VAL A O 1
ATOM 939 N N . SER A 1 118 ? -13.053 -10.188 8.270 1.00 83.19 118 SER A N 1
ATOM 940 C CA . SER A 1 118 ? -13.299 -11.099 9.406 1.00 83.19 118 SER A CA 1
ATOM 941 C C . SER A 1 118 ? -14.087 -10.444 10.534 1.00 83.19 118 SER A C 1
ATOM 943 O O . SER A 1 118 ? -15.002 -11.113 11.059 1.00 83.19 118 SER A O 1
#

Secondary structure (DSSP, 8-state):
--GGGGG---HHHHHHHHHHHS--S--SS--THHHHHHHHHHHHH-SSHHHHHHHHHHHHHHHHHHHHHHHHHTT--HHHHHHHHHHHHHSHHHHHHHHS--THHHHHHHHHHHHHH-

Radius of gyration: 15.22 Å; chains: 1; bounding box: 32×30×39 Å

pLDDT: mean 85.42, std 8.33, range [54.12, 93.88]